Protein AF-G0PKN7-F1 (afdb_monomer)

Nearest PDB structures (foldseek):
  6gkf-assembly2_C  TM=4.733E-01  e=6.239E+00  Homo sapiens

Organism: Caenorhabditis brenneri (NCBI:txid135651)

Radius of gyration: 18.79 Å; Cα contacts (8 Å, |Δi|>4): 45; chains: 1; bounding box: 38×25×56 Å

Foldseek 3Di:
DQDPALLDDDPDPCVVVVNDPLVVSLCVQLVVQLVVLVVVVVVVVVCCVVDVDVVCVVCVVVVSVVSNVCSNVVCVVSSVVHDDNVVVVVVVVD

pLDDT: mean 84.13, std 11.02, range [44.28, 97.06]

InterPro domains:
  IPR019422 7TM GPCR, serpentine receptor class h (Srh) [PF10318] (1-93)

Secondary structure (DSSP, 8-state):
--PPP------SHHHHTT--HHHHHHHHHHHHHHHHHHHHHHHHHHHHHH---HHHHHHHHHHHHHHHHHHHHTTHHHHHTPPPHHHHHHHHH-

Sequence (94 aa):
MMLPALAGVPLGFLSKLHVPVPVQMYLAVTGPAVTGVTILAVFENRFSLLTEIVHWRKIRFVYILLNYLSGLLVFVYPLSQVPDQDVARKELIQ

Mean predicted aligned error: 6.95 Å

Solvent-accessible surface area (backbone atoms only — not comparable to full-atom values): 5731 Å² total; per-residue (Å²): 132,90,71,81,71,79,83,75,82,74,86,52,71,56,46,77,69,68,51,59,65,71,60,56,52,48,50,64,56,32,50,60,41,43,50,51,43,53,52,50,52,53,51,52,51,54,48,54,71,77,42,87,51,70,70,55,68,69,48,46,61,59,54,54,50,51,47,48,51,45,33,64,50,70,54,54,63,61,58,75,66,47,73,81,57,66,62,61,53,54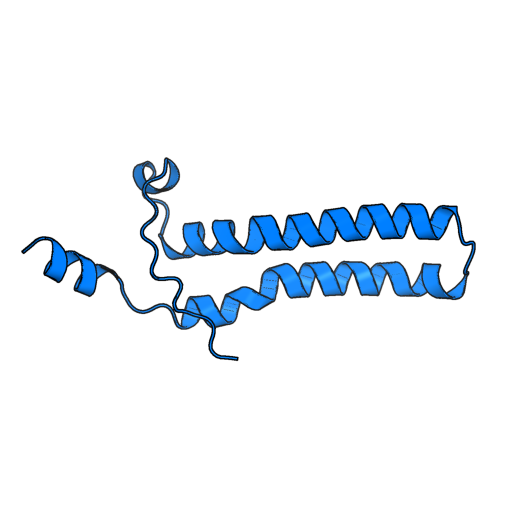,67,74,75,108

Structure (mmCIF, N/CA/C/O backbone):
data_AF-G0PKN7-F1
#
_entry.id   AF-G0PKN7-F1
#
loop_
_atom_site.group_PDB
_atom_site.id
_atom_site.type_symbol
_atom_site.label_atom_id
_atom_site.label_alt_id
_atom_site.label_comp_id
_atom_site.label_asym_id
_atom_site.label_entity_id
_atom_site.label_seq_id
_atom_site.pdbx_PDB_ins_code
_atom_site.Cartn_x
_atom_site.Cartn_y
_atom_site.Cartn_z
_atom_site.occupancy
_atom_site.B_iso_or_equiv
_atom_site.auth_seq_id
_atom_site.auth_comp_id
_atom_site.auth_asym_id
_atom_site.auth_atom_id
_atom_site.pdbx_PDB_model_num
ATOM 1 N N . MET A 1 1 ? 7.260 -12.046 12.590 1.00 47.84 1 MET A N 1
ATOM 2 C CA . MET A 1 1 ? 7.645 -10.758 13.207 1.00 47.84 1 MET A CA 1
ATOM 3 C C . MET A 1 1 ? 6.441 -10.229 13.962 1.00 47.84 1 MET A C 1
ATOM 5 O O . MET A 1 1 ? 5.367 -10.200 13.374 1.00 47.84 1 MET A O 1
ATOM 9 N N . MET A 1 2 ? 6.586 -9.870 15.238 1.00 58.22 2 MET A N 1
ATOM 10 C CA . MET A 1 2 ? 5.547 -9.116 15.944 1.00 58.22 2 MET A CA 1
ATOM 11 C C . MET A 1 2 ? 5.716 -7.647 15.561 1.00 58.22 2 MET A C 1
ATOM 13 O O . MET A 1 2 ? 6.744 -7.048 15.865 1.00 58.22 2 MET A O 1
ATOM 17 N N . LEU A 1 3 ? 4.755 -7.106 14.818 1.00 68.25 3 LEU A N 1
ATOM 18 C CA . LEU A 1 3 ? 4.679 -5.672 14.554 1.00 68.25 3 LEU A CA 1
ATOM 19 C C . LEU A 1 3 ? 3.976 -4.995 15.740 1.00 68.25 3 LEU A C 1
ATOM 21 O O . LEU A 1 3 ? 3.134 -5.636 16.376 1.00 68.25 3 LEU A O 1
ATOM 25 N N . PRO A 1 4 ? 4.318 -3.737 16.067 1.00 69.62 4 PRO A N 1
ATOM 26 C CA . PRO A 1 4 ? 3.610 -3.000 17.104 1.00 69.62 4 PRO A CA 1
ATOM 27 C C . PRO A 1 4 ? 2.115 -2.958 16.779 1.00 69.62 4 PRO A C 1
ATOM 29 O O . PRO A 1 4 ? 1.727 -2.801 15.619 1.00 69.62 4 PRO A O 1
ATOM 32 N N . ALA A 1 5 ? 1.282 -3.117 17.809 1.00 69.50 5 ALA A N 1
ATOM 33 C CA . ALA A 1 5 ? -0.159 -3.028 17.648 1.00 69.50 5 ALA A CA 1
ATOM 34 C C . ALA A 1 5 ? -0.517 -1.659 17.047 1.00 69.50 5 ALA A C 1
ATOM 36 O O . ALA A 1 5 ? -0.087 -0.619 17.552 1.00 69.50 5 ALA A O 1
ATOM 37 N N . LEU A 1 6 ? -1.302 -1.663 15.967 1.00 71.75 6 LEU A N 1
ATOM 38 C CA . LEU A 1 6 ? -1.817 -0.462 15.304 1.00 71.75 6 LEU A CA 1
ATOM 39 C C . LEU A 1 6 ? -2.937 0.159 16.156 1.00 71.75 6 LEU A C 1
ATOM 41 O O . LEU A 1 6 ? -4.097 0.194 15.764 1.00 71.75 6 LEU A O 1
ATOM 45 N N . ALA A 1 7 ? -2.574 0.625 17.347 1.00 70.31 7 ALA A N 1
ATOM 46 C CA . ALA A 1 7 ? -3.469 1.089 18.401 1.00 70.31 7 ALA A CA 1
ATOM 47 C C . ALA A 1 7 ? -3.865 2.578 18.270 1.00 70.31 7 ALA A C 1
ATOM 49 O O . ALA A 1 7 ? -4.125 3.245 19.271 1.00 70.31 7 ALA A O 1
ATOM 50 N N . GLY A 1 8 ? -3.835 3.124 17.053 1.00 73.81 8 GLY A N 1
ATOM 51 C CA . GLY A 1 8 ? -4.100 4.539 16.793 1.00 73.81 8 GLY A CA 1
ATOM 52 C C . GLY A 1 8 ? -5.585 4.837 16.593 1.00 73.81 8 GLY A C 1
ATOM 53 O O . GLY A 1 8 ? -6.259 4.151 15.829 1.00 73.81 8 GLY A O 1
ATOM 54 N N . VAL A 1 9 ? -6.070 5.922 17.207 1.00 75.62 9 VAL A N 1
ATOM 55 C CA . VAL A 1 9 ? -7.432 6.432 16.991 1.00 75.62 9 VAL A CA 1
ATOM 56 C C . VAL A 1 9 ? -7.416 7.485 15.877 1.00 75.62 9 VAL A C 1
ATOM 58 O O . VAL A 1 9 ? -6.809 8.547 16.050 1.00 75.62 9 VAL A O 1
ATOM 61 N N . PRO A 1 10 ? -8.082 7.253 14.732 1.00 79.12 10 PRO A N 1
ATOM 62 C CA . PRO A 1 10 ? -8.130 8.243 13.671 1.00 79.12 10 PRO A CA 1
ATOM 63 C C . PRO A 1 10 ? -9.075 9.395 14.049 1.00 79.12 10 PRO A C 1
ATOM 65 O O . PRO A 1 10 ? -10.272 9.206 14.268 1.00 79.12 10 PRO A O 1
ATOM 68 N N . LEU A 1 11 ? -8.541 10.618 14.082 1.00 80.44 11 LEU A N 1
ATOM 69 C CA . LEU A 1 11 ? -9.282 11.858 14.381 1.00 80.44 11 LEU A CA 1
ATOM 70 C C . LEU A 1 11 ? -9.662 12.656 13.115 1.00 80.44 11 LEU A C 1
ATOM 72 O O . LEU A 1 11 ? -10.088 13.807 13.189 1.00 80.44 11 LEU A O 1
ATOM 76 N N . GLY A 1 12 ? -9.472 12.060 11.935 1.00 82.56 12 GLY A N 1
ATOM 77 C CA . GLY A 1 12 ? -9.653 12.718 10.641 1.00 82.56 12 GLY A CA 1
ATOM 78 C C . GLY A 1 12 ? -11.102 12.782 10.144 1.00 82.56 12 GLY A C 1
ATOM 79 O O . GLY A 1 12 ? -12.055 12.394 10.817 1.00 82.56 12 GLY A O 1
ATOM 80 N N . PHE A 1 13 ? -11.268 13.234 8.898 1.00 87.12 13 PHE A N 1
ATOM 81 C CA . PHE A 1 13 ? -12.574 13.344 8.237 1.00 87.12 13 PHE A CA 1
ATOM 82 C C . PHE A 1 13 ? -13.304 11.995 8.104 1.00 87.12 13 PHE A C 1
ATOM 84 O O . PHE A 1 13 ? -14.514 11.932 8.298 1.00 87.12 13 PHE A O 1
ATOM 91 N N . LEU A 1 14 ? -12.566 10.906 7.861 1.00 83.56 14 LEU A N 1
ATOM 92 C CA . LEU A 1 14 ? -13.124 9.550 7.772 1.00 83.56 14 LEU A CA 1
ATOM 93 C C . LEU A 1 14 ? -13.774 9.088 9.088 1.00 83.56 14 LEU A C 1
ATOM 95 O O . LEU A 1 14 ? -14.766 8.366 9.063 1.00 83.56 14 LEU A O 1
ATOM 99 N N . SER A 1 15 ? -13.271 9.570 10.227 1.00 82.50 15 SER A N 1
ATOM 100 C CA . SER A 1 15 ? -13.872 9.342 11.545 1.00 82.50 15 SER A CA 1
ATOM 101 C C . SER A 1 15 ? -15.223 10.054 11.679 1.00 82.50 15 SER A C 1
ATOM 103 O O . SER A 1 15 ? -16.197 9.462 12.134 1.00 82.50 15 SER A O 1
ATOM 105 N N . LYS A 1 16 ? -15.337 11.289 11.163 1.00 85.38 16 LYS A N 1
ATOM 106 C CA . LYS A 1 16 ? -16.614 12.033 11.116 1.00 85.38 16 LYS A CA 1
ATOM 107 C C . LYS A 1 16 ? -17.649 11.376 10.196 1.00 85.38 16 LYS A C 1
ATOM 109 O O . LYS A 1 16 ? -18.846 11.468 10.447 1.00 85.38 16 LYS A O 1
ATOM 114 N N . LEU A 1 17 ? -17.185 10.695 9.149 1.00 88.94 17 LEU A N 1
ATOM 115 C CA . LEU A 1 17 ? -18.013 9.896 8.243 1.00 88.94 17 LEU A CA 1
ATOM 116 C C . LEU A 1 17 ? -18.361 8.500 8.790 1.00 88.94 17 LEU A C 1
ATOM 118 O O . LEU A 1 17 ? -18.965 7.714 8.068 1.00 88.94 17 LEU A O 1
ATOM 122 N N . HIS A 1 18 ? -18.007 8.189 10.042 1.00 84.81 18 HIS A N 1
ATOM 123 C CA . HIS A 1 18 ? -18.272 6.897 10.683 1.00 84.81 18 HIS A CA 1
ATOM 124 C C . HIS A 1 18 ? -17.674 5.693 9.927 1.00 84.81 18 HIS A C 1
ATOM 126 O O . HIS A 1 18 ? -18.201 4.583 9.985 1.00 84.81 18 HIS A O 1
ATOM 132 N N . VAL A 1 19 ? -16.551 5.886 9.222 1.00 87.19 19 VAL A N 1
ATOM 133 C CA . VAL A 1 19 ? -15.825 4.779 8.581 1.00 87.19 19 VAL A CA 1
ATOM 134 C C . VAL A 1 19 ? -15.200 3.894 9.668 1.00 87.19 19 VAL A C 1
ATOM 136 O O . VAL A 1 19 ? -14.590 4.432 10.595 1.00 87.19 19 VAL A O 1
ATOM 139 N N . PRO A 1 20 ? -15.267 2.554 9.566 1.00 85.44 20 PRO A N 1
ATOM 140 C CA . PRO A 1 20 ? -14.665 1.666 10.557 1.00 85.44 20 PRO A CA 1
ATOM 141 C C . PRO A 1 20 ? -13.166 1.932 10.754 1.00 85.44 20 PRO A C 1
ATOM 143 O O . PRO A 1 20 ? -12.410 2.029 9.784 1.00 85.44 20 PRO A O 1
ATOM 146 N N . VAL A 1 21 ? -12.722 1.997 12.013 1.00 82.69 21 VAL A N 1
ATOM 147 C CA . VAL A 1 21 ? -11.313 2.227 12.386 1.00 82.69 21 VAL A CA 1
ATOM 148 C C . VAL A 1 21 ? -10.345 1.247 11.700 1.00 82.69 21 VAL A C 1
ATOM 150 O O . VAL A 1 21 ? -9.346 1.722 11.157 1.00 82.69 21 VAL A O 1
ATOM 153 N N . PRO A 1 22 ? -10.630 -0.071 11.596 1.00 82.12 22 PRO A N 1
ATOM 154 C CA . PRO A 1 22 ? -9.720 -1.008 10.930 1.00 82.12 22 PRO A CA 1
ATOM 155 C C . PRO A 1 22 ? -9.449 -0.653 9.462 1.00 82.12 22 PRO A C 1
ATOM 157 O O . PRO A 1 22 ? -8.323 -0.782 8.987 1.00 82.12 22 PRO A O 1
ATOM 160 N N . VAL A 1 23 ? -10.464 -0.147 8.752 1.00 86.38 23 VAL A N 1
ATOM 161 C CA . VAL A 1 23 ? -10.341 0.263 7.345 1.00 86.38 23 VAL A CA 1
ATOM 162 C C . VAL A 1 23 ? -9.474 1.514 7.227 1.00 86.38 23 VAL A C 1
ATOM 164 O O . VAL A 1 23 ? -8.615 1.591 6.350 1.00 86.38 23 VAL A O 1
ATOM 167 N N . GLN A 1 24 ? -9.654 2.480 8.130 1.00 88.88 24 GLN A N 1
ATOM 168 C CA . GLN A 1 24 ? -8.832 3.691 8.157 1.00 88.88 24 GLN A CA 1
ATOM 169 C C . GLN A 1 24 ? -7.359 3.363 8.436 1.00 88.88 24 GLN A C 1
ATOM 171 O O . GLN A 1 24 ? -6.476 3.892 7.762 1.00 88.88 24 GLN A O 1
ATOM 176 N N . MET A 1 25 ? -7.097 2.453 9.379 1.00 85.75 25 MET A N 1
ATOM 177 C CA . MET A 1 25 ? -5.740 2.017 9.713 1.00 85.75 25 MET A CA 1
ATOM 178 C C . MET A 1 25 ? -5.094 1.240 8.568 1.00 85.75 25 MET A C 1
ATOM 180 O O . MET A 1 25 ? -3.936 1.503 8.254 1.00 85.75 25 MET A O 1
ATOM 184 N N . TYR A 1 26 ? -5.840 0.357 7.893 1.00 87.94 26 TYR A N 1
ATOM 185 C CA . TYR A 1 26 ? -5.359 -0.330 6.692 1.00 87.94 26 TYR A CA 1
ATOM 186 C C . TYR A 1 26 ? -4.930 0.668 5.618 1.00 87.94 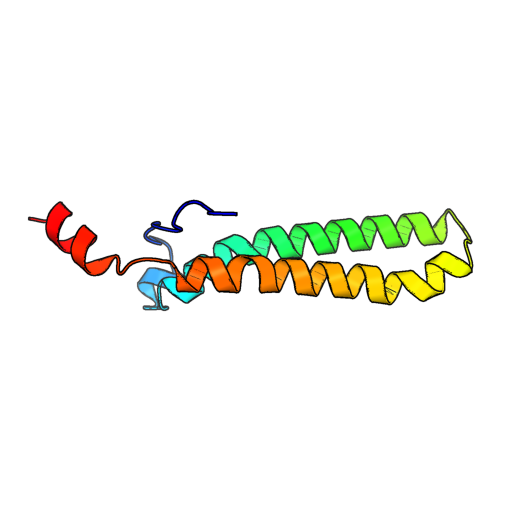26 TYR A C 1
ATOM 188 O O . TYR A 1 26 ? -3.786 0.630 5.179 1.00 87.94 26 TYR A O 1
ATOM 196 N N . LEU A 1 27 ? -5.798 1.621 5.264 1.00 89.75 27 LEU A N 1
ATOM 197 C CA . LEU A 1 27 ? -5.487 2.641 4.259 1.00 89.75 27 LEU A CA 1
ATOM 198 C C . LEU A 1 27 ? -4.260 3.481 4.636 1.00 89.75 27 LEU A C 1
ATOM 200 O O . LEU A 1 27 ? -3.434 3.777 3.769 1.00 89.75 27 LEU A O 1
ATOM 204 N N . ALA A 1 28 ? -4.121 3.836 5.916 1.00 88.25 28 ALA A N 1
ATOM 205 C CA . ALA A 1 28 ? -3.000 4.625 6.412 1.00 88.25 28 ALA A CA 1
ATOM 206 C C . ALA A 1 28 ? -1.650 3.907 6.254 1.00 88.25 28 ALA A C 1
ATOM 208 O O . ALA A 1 28 ? -0.654 4.562 5.953 1.00 88.25 28 ALA A O 1
ATOM 209 N N . VAL A 1 29 ? -1.605 2.580 6.420 1.00 88.00 29 VAL A N 1
ATOM 210 C CA . VAL A 1 29 ? -0.359 1.802 6.294 1.00 88.00 29 VAL A CA 1
ATOM 211 C C . VAL A 1 29 ? -0.106 1.311 4.869 1.00 88.00 29 VAL A C 1
ATOM 213 O O . VAL A 1 29 ? 1.026 1.386 4.386 1.00 88.00 29 VAL A O 1
ATOM 216 N N . THR A 1 30 ? -1.136 0.860 4.147 1.00 91.25 30 THR A N 1
ATOM 217 C CA . THR A 1 30 ? -0.964 0.341 2.783 1.00 91.25 30 THR A CA 1
ATOM 218 C C . THR A 1 30 ? -0.772 1.445 1.758 1.00 91.25 30 THR A C 1
ATOM 220 O O . THR A 1 30 ? -0.074 1.227 0.773 1.00 91.25 30 THR A O 1
ATOM 223 N N . GLY A 1 31 ? -1.340 2.637 1.966 1.00 92.00 31 GLY A N 1
ATOM 224 C CA . GLY A 1 31 ? -1.188 3.767 1.044 1.00 92.00 31 GLY A CA 1
ATOM 225 C C . GLY A 1 31 ? 0.283 4.125 0.780 1.00 92.00 31 GLY A C 1
ATOM 226 O O . GLY A 1 31 ? 0.724 4.066 -0.374 1.00 92.00 31 GLY A O 1
ATOM 227 N N . PRO A 1 32 ? 1.080 4.432 1.820 1.00 92.75 32 PRO A N 1
ATOM 228 C CA . PRO A 1 32 ? 2.512 4.682 1.675 1.00 92.75 32 PRO A CA 1
ATOM 229 C C . PRO A 1 32 ? 3.286 3.478 1.121 1.00 92.75 32 PRO A C 1
ATOM 231 O O . PRO A 1 32 ? 4.156 3.660 0.271 1.00 92.75 32 PRO A O 1
ATOM 234 N N . ALA A 1 33 ? 2.948 2.252 1.539 1.00 92.06 33 ALA A N 1
ATOM 235 C CA . ALA A 1 33 ? 3.605 1.038 1.052 1.00 92.06 33 ALA A CA 1
ATOM 236 C C . ALA A 1 33 ? 3.431 0.864 -0.467 1.00 92.06 33 ALA A C 1
ATOM 238 O O . ALA A 1 33 ? 4.409 0.703 -1.196 1.00 92.06 33 ALA A O 1
ATOM 239 N N . VAL A 1 34 ? 2.195 0.982 -0.960 1.00 94.88 34 VAL A N 1
ATOM 240 C CA . VAL A 1 34 ? 1.867 0.913 -2.391 1.00 94.88 34 VAL A CA 1
ATOM 241 C C . VAL A 1 34 ? 2.498 2.080 -3.152 1.00 94.88 34 VAL A C 1
ATOM 243 O O . VAL A 1 34 ? 3.017 1.885 -4.246 1.00 94.88 34 VAL A O 1
ATOM 246 N N . THR A 1 35 ? 2.544 3.276 -2.558 1.00 95.94 35 THR A N 1
ATOM 247 C CA . THR A 1 35 ? 3.242 4.434 -3.144 1.00 95.94 35 THR A CA 1
ATOM 248 C C . THR A 1 35 ? 4.735 4.151 -3.339 1.00 95.94 35 THR A C 1
ATOM 250 O O . THR A 1 35 ? 5.289 4.471 -4.392 1.00 95.94 35 THR A O 1
ATOM 253 N N . GLY A 1 36 ? 5.383 3.485 -2.378 1.00 95.62 36 GLY A N 1
ATOM 254 C CA . GLY A 1 36 ? 6.761 3.009 -2.512 1.00 95.62 36 GLY A CA 1
ATOM 255 C C . GLY A 1 36 ? 6.943 2.038 -3.682 1.00 95.62 36 GLY A C 1
ATOM 256 O O . GLY A 1 36 ? 7.884 2.184 -4.464 1.00 95.62 36 GLY A O 1
ATOM 257 N N . VAL A 1 37 ? 6.008 1.101 -3.868 1.00 96.00 37 VAL A N 1
ATOM 258 C CA . VAL A 1 37 ? 6.019 0.176 -5.016 1.00 96.00 37 VAL A CA 1
ATOM 259 C C . VAL A 1 37 ? 5.836 0.923 -6.344 1.00 96.00 37 VAL A C 1
ATOM 261 O O . VAL A 1 37 ? 6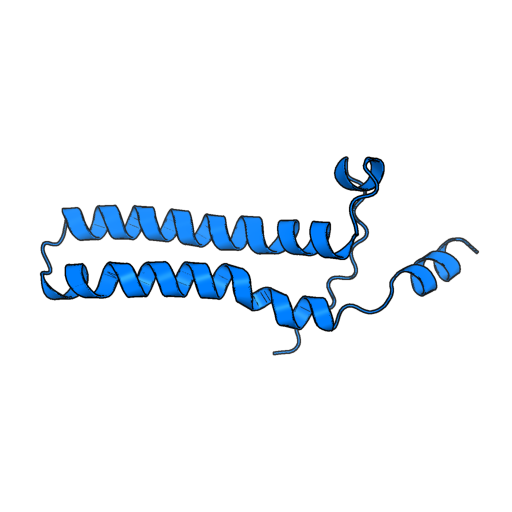.508 0.602 -7.324 1.00 96.00 37 VAL A O 1
ATOM 264 N N . THR A 1 38 ? 4.998 1.961 -6.389 1.00 96.06 38 THR A N 1
ATOM 265 C CA . THR A 1 38 ? 4.850 2.820 -7.575 1.00 96.06 38 THR A CA 1
ATOM 266 C C . THR A 1 38 ? 6.164 3.513 -7.932 1.00 96.06 38 THR A C 1
ATOM 268 O O . THR A 1 38 ? 6.561 3.518 -9.098 1.00 96.06 38 THR A O 1
ATOM 271 N N . ILE A 1 39 ? 6.876 4.058 -6.941 1.00 97.06 39 ILE A N 1
ATOM 272 C CA . ILE A 1 39 ? 8.194 4.677 -7.146 1.00 97.06 39 ILE A CA 1
ATOM 273 C C . ILE A 1 39 ? 9.184 3.645 -7.699 1.00 97.06 39 ILE A C 1
ATOM 275 O O . ILE A 1 39 ? 9.864 3.912 -8.692 1.00 97.06 39 ILE A O 1
ATOM 279 N N . LEU A 1 40 ? 9.219 2.443 -7.120 1.00 95.94 40 LEU A N 1
ATOM 280 C CA . LEU A 1 40 ? 10.034 1.331 -7.612 1.00 95.94 40 LEU A CA 1
ATOM 281 C C . LEU A 1 40 ? 9.704 0.998 -9.074 1.00 95.94 40 LEU A C 1
ATOM 283 O O . LEU A 1 40 ? 10.615 0.868 -9.889 1.00 95.94 40 LEU A O 1
ATOM 287 N N . ALA A 1 41 ? 8.424 0.941 -9.446 1.00 95.25 41 ALA A N 1
ATOM 288 C CA . ALA A 1 41 ? 8.005 0.682 -10.823 1.00 95.25 41 ALA A CA 1
ATOM 289 C C . ALA A 1 41 ? 8.482 1.769 -11.810 1.00 95.25 41 ALA A C 1
ATOM 291 O O . ALA A 1 41 ? 8.826 1.450 -12.953 1.00 95.25 41 ALA A O 1
ATOM 292 N N . VAL A 1 42 ? 8.551 3.037 -11.382 1.00 96.31 42 VAL A N 1
ATOM 293 C CA . VAL A 1 42 ? 9.126 4.139 -12.178 1.00 96.31 42 VAL A CA 1
ATOM 294 C C . VAL A 1 42 ? 10.628 3.937 -12.385 1.00 96.31 42 VAL A C 1
ATOM 296 O O . VAL A 1 42 ? 11.113 4.089 -13.510 1.00 96.31 42 VAL A O 1
ATOM 299 N N . PHE A 1 43 ? 11.366 3.569 -11.335 1.00 95.38 43 PHE A N 1
ATOM 300 C CA . PHE A 1 43 ? 12.797 3.271 -11.444 1.00 95.38 43 PHE A CA 1
ATOM 301 C C . PHE A 1 43 ? 13.063 2.057 -12.335 1.00 95.38 43 PHE A C 1
ATOM 303 O O . PHE A 1 43 ? 13.916 2.137 -13.215 1.00 95.38 43 PHE A O 1
ATOM 310 N N . GLU A 1 44 ? 12.277 0.991 -12.199 1.00 94.12 44 GLU A N 1
ATOM 311 C CA . GLU A 1 44 ? 12.329 -0.179 -13.083 1.00 94.12 44 GLU A CA 1
ATOM 312 C C . GLU A 1 44 ? 12.069 0.184 -14.546 1.00 94.12 44 GLU A C 1
ATOM 314 O O . GLU A 1 44 ? 12.703 -0.343 -15.462 1.00 94.12 44 GLU A O 1
ATOM 319 N N . ASN A 1 45 ? 11.158 1.129 -14.791 1.00 92.25 45 ASN A N 1
ATOM 320 C CA . ASN A 1 45 ? 10.909 1.609 -16.141 1.00 92.25 45 ASN A CA 1
ATOM 321 C C . ASN A 1 45 ? 12.125 2.321 -16.734 1.00 92.25 45 ASN A C 1
ATOM 323 O O . ASN A 1 45 ? 12.498 2.049 -17.872 1.00 92.25 45 ASN A O 1
ATOM 327 N N . ARG A 1 46 ? 12.763 3.201 -15.956 1.00 92.94 46 ARG A N 1
ATOM 328 C CA . ARG A 1 46 ? 13.986 3.899 -16.376 1.00 92.94 46 ARG A CA 1
ATOM 329 C C . ARG A 1 46 ? 15.138 2.924 -16.588 1.00 92.94 46 ARG A C 1
ATOM 331 O O . ARG A 1 46 ? 15.823 3.014 -17.601 1.00 92.94 46 ARG A O 1
ATOM 338 N N . PHE A 1 47 ? 15.310 1.969 -15.679 1.00 91.06 47 PHE A N 1
ATOM 339 C CA . PHE A 1 47 ? 16.328 0.932 -15.792 1.00 91.06 47 PHE A CA 1
ATOM 340 C C . PHE A 1 47 ? 16.159 0.128 -17.083 1.00 91.06 47 PHE A C 1
ATOM 342 O O . PHE A 1 47 ? 17.113 -0.010 -17.839 1.00 91.06 47 PHE A O 1
ATOM 349 N N . SER A 1 48 ? 14.938 -0.308 -17.401 1.00 89.19 48 SER A N 1
ATOM 350 C CA . SER A 1 48 ? 14.650 -1.072 -18.621 1.00 89.19 48 SER A CA 1
ATOM 351 C C . SER A 1 48 ? 14.833 -0.285 -19.925 1.00 89.19 48 SER A C 1
ATOM 353 O O . SER A 1 48 ? 14.959 -0.913 -20.975 1.00 89.19 48 SER A O 1
ATOM 355 N N . LEU A 1 49 ? 14.774 1.049 -19.885 1.00 89.12 49 LEU A N 1
ATOM 356 C CA . LEU A 1 49 ? 15.070 1.901 -21.042 1.00 89.12 49 LEU A CA 1
ATOM 357 C C . LEU A 1 49 ? 16.578 2.075 -21.236 1.00 89.12 49 LEU A C 1
ATOM 359 O O . LEU A 1 49 ? 17.046 2.126 -22.365 1.00 89.12 49 LEU A O 1
ATOM 363 N N . LEU A 1 50 ? 17.329 2.166 -20.137 1.00 91.19 50 LEU A N 1
ATOM 364 C CA . LEU A 1 50 ? 18.784 2.337 -20.158 1.00 91.19 50 LEU A CA 1
ATOM 365 C C . LEU A 1 50 ? 19.531 1.019 -20.387 1.00 91.19 50 LEU A C 1
ATOM 367 O O . LEU A 1 50 ? 20.633 1.016 -20.926 1.00 91.19 50 LEU A O 1
ATOM 371 N N . THR A 1 51 ? 18.946 -0.097 -19.956 1.00 81.50 51 THR A N 1
ATOM 372 C CA . THR A 1 51 ? 19.540 -1.430 -20.045 1.00 81.50 51 THR A CA 1
ATOM 373 C C . THR A 1 51 ? 18.607 -2.361 -20.816 1.00 81.50 51 THR A C 1
ATOM 375 O O . THR A 1 51 ? 17.521 -2.725 -20.365 1.00 81.50 51 THR A O 1
ATOM 378 N N . GLU A 1 52 ? 19.022 -2.774 -22.013 1.00 79.38 52 GLU A N 1
ATOM 379 C CA . GLU A 1 52 ? 18.241 -3.667 -22.879 1.00 79.38 52 GLU A CA 1
ATOM 380 C C . GLU A 1 52 ? 18.405 -5.151 -22.501 1.00 79.38 52 GLU A C 1
ATOM 382 O O . GLU A 1 52 ? 18.660 -6.022 -23.332 1.00 79.38 52 GLU A O 1
ATOM 387 N N . ILE A 1 53 ? 18.252 -5.479 -21.215 1.00 88.19 53 ILE A N 1
ATOM 388 C CA . ILE A 1 53 ? 18.404 -6.856 -20.729 1.00 88.19 53 ILE A CA 1
ATOM 389 C C . ILE A 1 53 ? 17.120 -7.650 -21.022 1.00 88.19 53 ILE A C 1
ATOM 391 O O . ILE A 1 53 ? 16.124 -7.567 -20.298 1.00 88.19 53 ILE A O 1
ATOM 395 N N . VAL A 1 54 ? 17.153 -8.469 -22.078 1.00 81.94 54 VAL A N 1
ATOM 396 C CA . VAL A 1 54 ? 16.002 -9.259 -22.571 1.00 81.94 54 VAL A CA 1
ATOM 397 C C . VAL A 1 54 ? 15.402 -10.176 -21.495 1.00 81.94 54 VAL A C 1
ATOM 399 O O . VAL A 1 54 ? 14.182 -10.313 -21.405 1.00 81.94 54 VAL A O 1
ATOM 402 N N . HIS A 1 55 ? 16.242 -10.781 -20.649 1.00 86.94 55 HIS A N 1
ATOM 403 C CA . HIS A 1 55 ? 15.793 -11.658 -19.560 1.00 86.94 55 HIS A CA 1
ATOM 404 C C . HIS A 1 55 ? 14.997 -10.894 -18.494 1.00 86.94 55 HIS A C 1
ATOM 406 O O . HIS A 1 55 ? 13.926 -11.343 -18.082 1.00 86.94 55 HIS A O 1
ATOM 412 N N . TRP A 1 56 ? 15.474 -9.709 -18.099 1.00 89.56 56 TRP A N 1
ATOM 413 C CA . TRP A 1 56 ? 14.813 -8.885 -17.087 1.00 89.56 56 TRP A CA 1
ATOM 414 C C . TRP A 1 56 ? 13.447 -8.393 -17.564 1.00 89.56 56 TRP A C 1
ATOM 416 O O . TRP A 1 56 ? 12.480 -8.411 -16.807 1.00 89.56 56 TRP A O 1
ATOM 426 N N . ARG A 1 57 ? 13.316 -8.075 -18.859 1.00 84.25 57 ARG A N 1
ATOM 427 C CA . ARG A 1 57 ? 12.045 -7.651 -19.466 1.00 84.25 57 ARG A CA 1
ATOM 428 C C . ARG A 1 57 ? 10.918 -8.678 -19.287 1.00 84.25 57 ARG A C 1
ATOM 430 O O . ARG A 1 57 ? 9.769 -8.278 -19.124 1.00 84.25 57 ARG A O 1
ATOM 437 N N . LYS A 1 58 ? 11.235 -9.980 -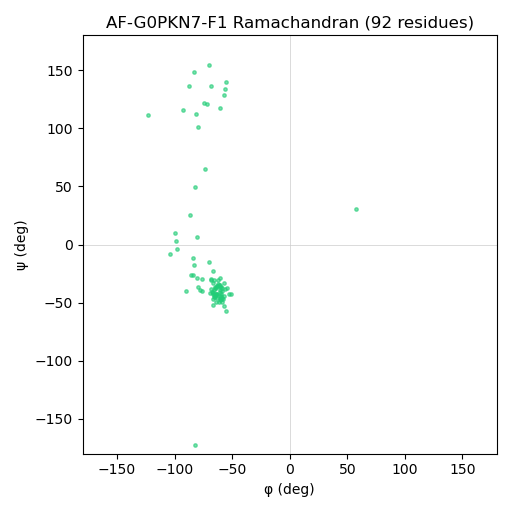19.279 1.00 87.19 58 LYS A N 1
ATOM 438 C CA . LYS A 1 58 ? 10.250 -11.060 -19.071 1.00 87.19 58 LYS A CA 1
ATOM 439 C C . LYS A 1 58 ? 9.836 -11.205 -17.602 1.00 87.19 58 LYS A C 1
ATOM 441 O O . LYS A 1 58 ? 8.665 -11.423 -17.317 1.00 87.19 58 LYS A O 1
ATOM 446 N N . ILE A 1 59 ? 10.78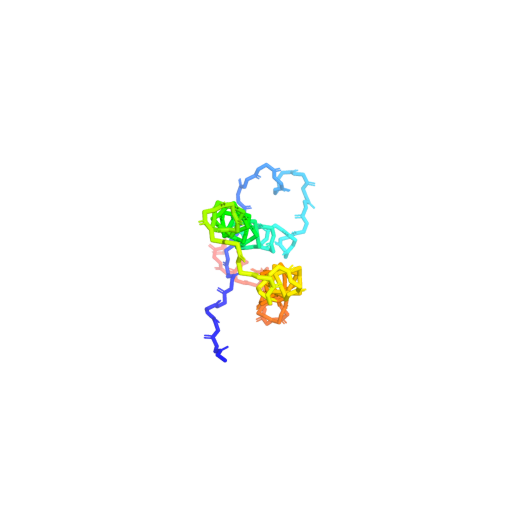6 -11.071 -16.675 1.00 92.69 59 ILE A N 1
ATOM 447 C CA . ILE A 1 59 ? 10.566 -11.299 -15.234 1.00 92.69 59 ILE A CA 1
ATOM 448 C C . ILE A 1 59 ? 9.987 -10.053 -14.545 1.00 92.69 59 ILE A C 1
ATOM 450 O O . ILE A 1 59 ? 9.255 -10.169 -13.562 1.00 92.69 59 ILE A O 1
ATOM 454 N N . ARG A 1 60 ? 10.244 -8.859 -15.092 1.00 92.00 60 ARG A N 1
ATOM 455 C CA . ARG A 1 60 ? 9.848 -7.561 -14.526 1.00 92.00 60 ARG A CA 1
ATOM 456 C C . ARG A 1 60 ? 8.372 -7.481 -14.148 1.00 92.00 60 ARG A C 1
ATOM 458 O O . ARG A 1 60 ? 8.054 -6.953 -13.087 1.00 92.00 60 ARG A O 1
ATOM 465 N N . PHE A 1 61 ? 7.474 -7.989 -14.993 1.00 90.75 61 PHE A N 1
ATOM 466 C CA . PHE A 1 61 ? 6.040 -7.964 -14.692 1.00 90.75 61 PHE A CA 1
ATOM 467 C C . PHE A 1 61 ? 5.727 -8.721 -13.396 1.00 90.75 61 PHE A C 1
ATOM 469 O O . PHE A 1 61 ? 5.056 -8.187 -12.517 1.00 90.75 61 PHE A O 1
ATOM 476 N N . VAL A 1 62 ? 6.281 -9.928 -13.248 1.00 95.25 62 VAL A N 1
ATOM 477 C CA . VAL A 1 62 ?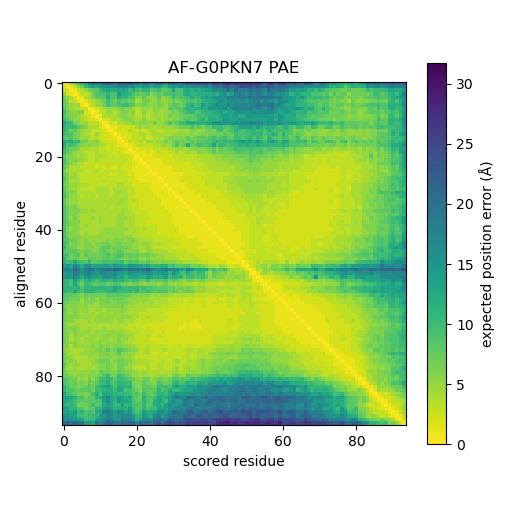 6.109 -10.754 -12.047 1.00 95.25 62 VAL A CA 1
ATOM 478 C C . VAL A 1 62 ? 6.738 -10.073 -10.834 1.00 95.25 62 VAL A C 1
ATOM 480 O O . VAL A 1 62 ? 6.114 -10.014 -9.781 1.00 95.25 62 VAL A O 1
ATOM 483 N N . TYR A 1 63 ? 7.931 -9.494 -10.981 1.00 94.44 63 TYR A N 1
ATOM 484 C CA . TYR A 1 63 ? 8.602 -8.761 -9.905 1.00 94.44 63 TYR A CA 1
ATOM 485 C C . TYR A 1 63 ? 7.767 -7.581 -9.385 1.00 94.44 63 TYR A C 1
ATOM 487 O O . TYR A 1 63 ? 7.545 -7.463 -8.179 1.00 94.44 63 TYR A O 1
ATOM 495 N N . ILE A 1 64 ? 7.248 -6.732 -10.277 1.00 95.12 64 ILE A N 1
ATOM 496 C CA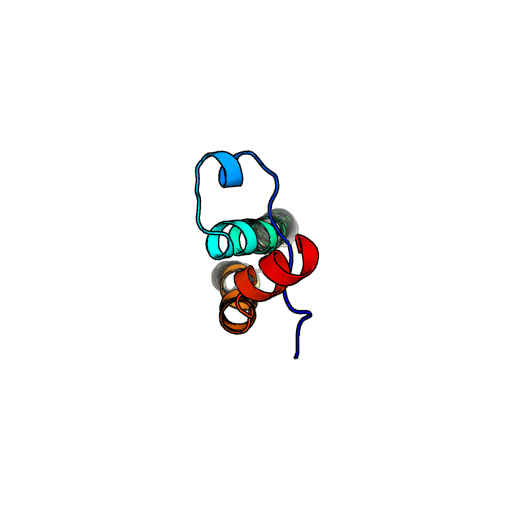 . ILE A 1 64 ? 6.408 -5.589 -9.893 1.00 95.12 64 ILE A CA 1
ATOM 497 C C . ILE A 1 64 ? 5.094 -6.075 -9.265 1.00 95.12 64 ILE A C 1
ATOM 499 O O . ILE A 1 64 ? 4.691 -5.563 -8.221 1.00 95.12 64 ILE A O 1
ATOM 503 N N . LEU A 1 65 ? 4.455 -7.095 -9.849 1.00 95.56 65 LEU A N 1
ATOM 504 C CA . LEU A 1 65 ? 3.219 -7.677 -9.323 1.00 95.56 65 LEU A CA 1
ATOM 505 C C . LEU A 1 65 ? 3.405 -8.219 -7.900 1.00 95.56 65 LEU A C 1
ATOM 507 O O . LEU A 1 65 ? 2.598 -7.923 -7.023 1.00 95.56 65 LEU A O 1
ATOM 511 N N . LEU A 1 66 ? 4.484 -8.965 -7.650 1.00 96.62 66 LEU A N 1
ATOM 512 C CA . LEU A 1 66 ? 4.789 -9.502 -6.325 1.00 96.62 66 LEU A CA 1
ATOM 513 C C . LEU A 1 66 ? 5.042 -8.395 -5.298 1.00 96.62 66 LEU A C 1
ATOM 515 O O . LEU A 1 66 ? 4.626 -8.543 -4.151 1.00 96.62 66 LEU A O 1
ATOM 519 N N . ASN A 1 67 ? 5.655 -7.275 -5.691 1.00 95.75 67 ASN A N 1
ATOM 520 C CA . ASN A 1 67 ? 5.829 -6.125 -4.800 1.00 95.75 67 ASN A CA 1
ATOM 521 C C . ASN A 1 67 ? 4.487 -5.477 -4.435 1.00 95.75 67 ASN A C 1
ATOM 523 O O . ASN A 1 67 ? 4.256 -5.188 -3.263 1.00 95.75 67 ASN A O 1
ATOM 527 N N . TYR A 1 68 ? 3.575 -5.304 -5.398 1.00 95.19 68 TYR A N 1
ATOM 528 C CA . TYR A 1 68 ? 2.228 -4.795 -5.112 1.00 95.19 68 TYR A CA 1
ATOM 529 C C . TYR A 1 68 ? 1.443 -5.740 -4.201 1.00 95.19 68 TYR A C 1
ATOM 531 O O . TYR A 1 68 ? 0.855 -5.292 -3.218 1.00 95.19 68 TYR A O 1
ATOM 539 N N . LEU A 1 69 ? 1.470 -7.046 -4.486 1.00 95.94 69 LEU A N 1
ATOM 540 C CA . LEU A 1 69 ? 0.828 -8.052 -3.640 1.00 95.94 69 LEU A CA 1
ATOM 541 C C . LEU A 1 69 ? 1.411 -8.033 -2.227 1.00 95.94 69 LEU A C 1
ATOM 543 O O . LEU A 1 69 ? 0.661 -8.016 -1.258 1.00 95.94 69 LEU A O 1
ATOM 547 N N . SER A 1 70 ? 2.735 -7.958 -2.104 1.00 92.94 70 SER A N 1
ATOM 548 C CA . SER A 1 70 ? 3.408 -7.866 -0.808 1.00 92.94 70 SER A CA 1
ATOM 549 C C . SER A 1 70 ? 2.984 -6.607 -0.052 1.00 92.94 70 SER A C 1
ATOM 551 O O . SER A 1 70 ? 2.584 -6.706 1.103 1.00 92.94 70 SER A O 1
ATOM 553 N N . GLY A 1 71 ? 2.984 -5.440 -0.702 1.00 91.75 71 GLY A N 1
ATOM 554 C CA . GLY A 1 71 ? 2.581 -4.172 -0.086 1.00 91.75 71 GLY A CA 1
ATOM 555 C C . GLY A 1 71 ? 1.134 -4.161 0.420 1.00 91.75 71 GLY A C 1
ATOM 556 O O . GLY A 1 71 ? 0.860 -3.570 1.463 1.00 91.75 71 GLY A O 1
ATOM 557 N N . LEU A 1 72 ? 0.223 -4.846 -0.276 1.00 92.12 72 LEU A N 1
ATOM 558 C CA . LEU A 1 72 ? -1.175 -4.985 0.143 1.00 92.12 72 LEU A CA 1
ATOM 559 C C . LEU A 1 72 ? -1.353 -6.033 1.251 1.00 92.12 72 LEU A C 1
ATOM 561 O O . LEU A 1 72 ? -2.126 -5.826 2.182 1.00 92.12 72 LEU A O 1
ATOM 565 N N . LEU A 1 73 ? -0.635 -7.155 1.175 1.00 91.62 73 LEU A N 1
ATOM 566 C CA . LEU A 1 73 ? -0.849 -8.296 2.065 1.00 91.62 73 LEU A CA 1
ATOM 567 C C . LEU A 1 73 ? -0.090 -8.196 3.394 1.00 91.62 73 LEU A C 1
ATOM 569 O O . LEU A 1 73 ? -0.547 -8.769 4.384 1.00 91.62 73 LEU A O 1
ATOM 573 N N . VAL A 1 74 ? 1.033 -7.470 3.460 1.00 87.19 74 VAL A N 1
ATOM 574 C CA . VAL A 1 74 ? 1.920 -7.489 4.642 1.00 87.19 74 VAL A CA 1
ATOM 575 C C . VAL A 1 74 ? 1.224 -7.022 5.927 1.00 87.19 74 VAL A C 1
ATOM 577 O O . VAL A 1 74 ? 1.565 -7.486 7.013 1.00 87.19 74 VAL A O 1
ATOM 580 N N . PHE A 1 75 ? 0.220 -6.146 5.810 1.00 83.56 75 PHE A N 1
ATOM 581 C CA . PHE A 1 75 ? -0.523 -5.592 6.946 1.00 83.56 75 PHE A CA 1
ATOM 582 C C . PHE A 1 75 ? -1.857 -6.290 7.233 1.00 83.56 75 PHE A C 1
ATOM 584 O O . PHE A 1 75 ? -2.478 -5.990 8.250 1.00 83.56 75 PHE A O 1
ATOM 591 N N . VAL A 1 76 ? -2.270 -7.267 6.419 1.00 87.31 76 VAL A N 1
ATOM 592 C CA . VAL A 1 76 ? -3.530 -8.002 6.630 1.00 87.31 76 VAL A CA 1
ATOM 593 C C . VAL A 1 76 ? -3.493 -8.793 7.938 1.00 87.31 76 VAL A C 1
ATOM 595 O O . VAL A 1 76 ? -4.397 -8.673 8.759 1.00 87.31 76 VAL A O 1
ATOM 598 N N . TYR A 1 77 ? -2.427 -9.565 8.164 1.00 85.06 77 TYR A N 1
ATOM 599 C CA . TYR A 1 77 ? -2.279 -10.334 9.402 1.00 85.06 77 TYR A CA 1
ATOM 600 C C . TYR A 1 77 ? -2.101 -9.437 10.643 1.00 85.06 77 TYR A C 1
ATOM 602 O O . TYR A 1 77 ? -2.818 -9.638 11.618 1.00 85.06 77 TYR A O 1
ATO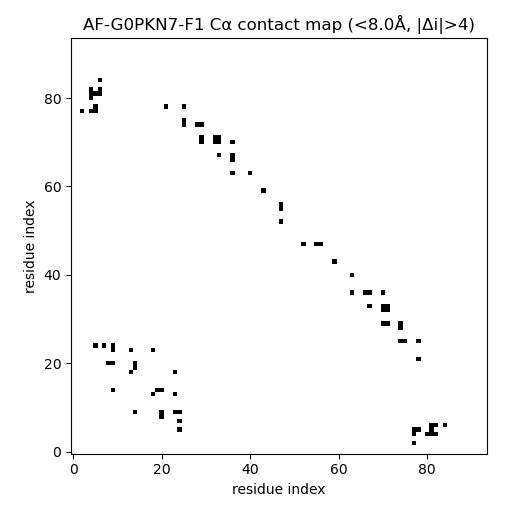M 610 N N . PRO A 1 78 ? -1.230 -8.408 10.640 1.00 82.88 78 PRO A N 1
ATOM 611 C CA . PRO A 1 78 ? -1.140 -7.459 11.753 1.00 82.88 78 PRO A CA 1
ATOM 612 C C . PRO A 1 78 ? -2.470 -6.801 12.127 1.00 82.88 78 PRO A C 1
ATOM 614 O O . PRO A 1 78 ? -2.738 -6.616 13.311 1.00 82.88 78 PRO A O 1
ATOM 617 N N . LEU A 1 79 ? -3.322 -6.489 11.146 1.00 81.62 79 LEU A N 1
ATOM 618 C CA . LEU A 1 79 ? -4.649 -5.930 11.407 1.00 81.62 79 LEU A CA 1
ATOM 619 C C . LEU A 1 79 ? -5.585 -6.907 12.114 1.00 81.62 79 LEU A C 1
ATOM 621 O O . LEU A 1 79 ? -6.387 -6.474 12.935 1.00 81.62 79 LEU A O 1
ATOM 625 N N . SER A 1 80 ? -5.467 -8.212 11.856 1.00 81.00 80 SER A N 1
ATOM 626 C CA . SER A 1 80 ? -6.269 -9.218 12.563 1.00 81.00 80 SER A CA 1
ATOM 627 C C . SER A 1 80 ? -5.862 -9.380 14.031 1.00 81.00 80 SER A C 1
ATOM 629 O O . SER A 1 80 ? -6.577 -10.023 14.790 1.00 81.00 80 SER A O 1
ATOM 631 N N . GLN A 1 81 ? -4.696 -8.859 14.415 1.00 80.62 81 GLN A N 1
ATOM 632 C CA . GLN A 1 81 ? -4.161 -8.918 15.776 1.00 80.62 81 GLN A CA 1
ATOM 633 C C . GLN A 1 81 ? -4.410 -7.618 16.557 1.00 80.62 81 GLN A C 1
ATOM 635 O O . GLN A 1 81 ? -3.937 -7.487 17.684 1.00 80.62 81 GLN A O 1
ATOM 640 N N . VAL A 1 82 ? -5.104 -6.634 15.969 1.00 74.94 82 VAL A N 1
ATOM 641 C CA . VAL A 1 82 ? -5.398 -5.368 16.648 1.00 74.94 82 VAL A CA 1
ATOM 642 C C . VAL A 1 82 ? -6.447 -5.620 17.738 1.00 74.94 82 VAL A C 1
ATOM 644 O O . VAL A 1 82 ? -7.542 -6.087 17.419 1.00 74.94 82 VAL A O 1
ATOM 647 N N . PRO A 1 83 ? -6.135 -5.333 19.014 1.00 71.94 83 PRO A N 1
ATOM 648 C CA . PRO A 1 83 ? -7.085 -5.504 20.106 1.00 71.94 83 PRO A CA 1
ATOM 649 C C . PRO A 1 83 ? -8.211 -4.469 20.022 1.00 71.94 83 PRO A C 1
ATOM 651 O O . PRO A 1 83 ? -8.023 -3.373 19.489 1.00 71.94 83 PRO A O 1
ATOM 654 N N . ASP A 1 84 ? -9.372 -4.811 20.584 1.00 73.19 84 ASP A N 1
ATOM 655 C CA . ASP A 1 84 ? -10.514 -3.902 20.660 1.00 73.19 84 ASP A CA 1
ATOM 656 C C . ASP A 1 84 ? -10.151 -2.643 21.469 1.00 73.19 84 ASP A C 1
ATOM 658 O O . ASP A 1 84 ? -9.801 -2.704 22.651 1.00 73.19 84 ASP A O 1
ATOM 662 N N . GLN A 1 85 ? -10.200 -1.489 20.803 1.00 70.69 85 GLN A N 1
ATOM 663 C CA . GLN A 1 85 ? -9.805 -0.201 21.368 1.00 70.69 85 GLN A CA 1
ATOM 664 C C . GLN A 1 85 ? -10.925 0.459 22.181 1.00 70.69 85 GLN A C 1
ATOM 666 O O . GLN A 1 85 ? -10.655 1.418 22.907 1.00 70.69 85 GLN A O 1
ATOM 671 N N . ASP A 1 86 ? -12.162 -0.042 22.106 1.00 71.75 86 ASP A N 1
ATOM 672 C CA . ASP A 1 86 ? -13.298 0.545 22.821 1.00 71.75 86 ASP A CA 1
ATOM 673 C C . ASP A 1 86 ? -13.181 0.377 24.340 1.00 71.75 86 ASP A C 1
ATOM 675 O O . ASP A 1 86 ? -13.625 1.245 25.094 1.00 71.75 86 ASP A O 1
ATOM 679 N N . VAL A 1 87 ? -12.537 -0.699 24.803 1.00 67.44 87 VAL A N 1
ATOM 680 C CA . VAL A 1 87 ? -12.254 -0.925 26.230 1.00 67.44 87 VAL A CA 1
ATOM 681 C C . VAL A 1 87 ? -11.261 0.117 26.744 1.00 67.44 87 VAL A C 1
ATOM 683 O O . VAL A 1 87 ? -11.564 0.842 27.688 1.00 67.44 87 VAL A O 1
ATOM 686 N N . ALA A 1 88 ? -10.126 0.275 26.056 1.00 65.94 88 ALA A N 1
ATOM 687 C CA . ALA A 1 88 ? -9.106 1.264 26.410 1.00 65.94 88 ALA A CA 1
ATOM 688 C C . ALA A 1 88 ? -9.641 2.705 26.347 1.00 65.94 88 ALA A C 1
ATOM 690 O O . ALA A 1 88 ? -9.278 3.554 27.159 1.00 65.94 88 ALA A O 1
ATOM 691 N N . ARG A 1 89 ? -10.547 2.992 25.404 1.00 68.19 89 ARG A N 1
ATOM 692 C CA . ARG A 1 89 ? -11.183 4.307 25.291 1.00 68.19 89 ARG A CA 1
ATOM 693 C C . ARG A 1 89 ? -12.081 4.627 26.485 1.00 68.19 89 ARG A C 1
ATOM 695 O O . ARG A 1 89 ? -12.112 5.777 26.913 1.00 68.19 89 ARG A O 1
ATOM 702 N N . LYS A 1 90 ? -12.819 3.640 27.002 1.00 69.69 90 LYS A N 1
ATOM 703 C CA . LYS A 1 90 ? -13.684 3.817 28.178 1.00 69.69 90 LYS A CA 1
ATOM 704 C C . LYS A 1 90 ? -12.870 4.055 29.447 1.00 69.69 90 LYS A C 1
ATOM 706 O O . LYS A 1 90 ? -13.264 4.907 30.231 1.00 69.69 90 LYS A O 1
ATOM 711 N N . GLU A 1 91 ? -11.733 3.378 29.604 1.00 66.88 91 GLU A N 1
ATOM 712 C CA . GLU A 1 91 ? -10.845 3.570 30.762 1.00 66.88 91 GLU A CA 1
ATOM 713 C C . GLU A 1 91 ? -10.157 4.943 30.792 1.00 66.88 91 GLU A C 1
ATOM 715 O O . GLU A 1 91 ? -9.879 5.452 31.867 1.00 66.88 91 GLU A O 1
ATOM 720 N N . LEU A 1 92 ? -9.892 5.564 29.637 1.00 64.62 92 LEU A N 1
ATOM 721 C CA . LEU A 1 92 ? -9.240 6.883 29.570 1.00 64.62 92 LEU A CA 1
ATOM 722 C C . LEU A 1 92 ? -10.194 8.076 29.758 1.00 64.62 92 LEU A C 1
ATOM 724 O O . LEU A 1 92 ? -9.725 9.194 29.960 1.00 64.62 92 LEU A O 1
ATOM 728 N N . ILE A 1 93 ? -11.505 7.870 29.595 1.00 64.81 93 ILE A N 1
ATOM 729 C C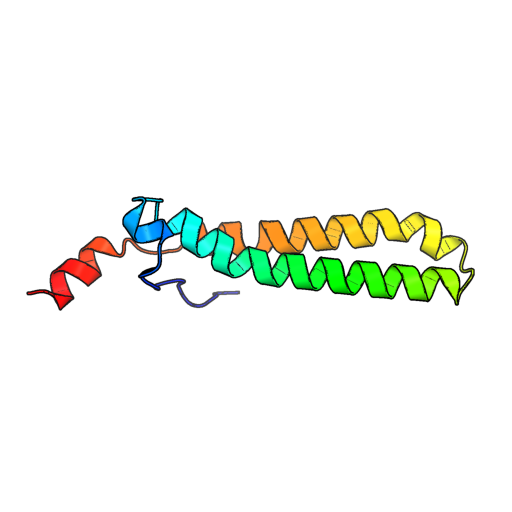A . ILE A 1 93 ? -12.534 8.928 29.678 1.00 64.81 93 ILE A CA 1
ATOM 730 C C . ILE A 1 93 ? -13.304 8.867 31.018 1.00 64.81 93 ILE A C 1
ATOM 732 O O . ILE A 1 93 ? -14.073 9.782 31.316 1.00 64.81 93 ILE A O 1
ATOM 736 N N . GLN A 1 94 ? -13.096 7.821 31.827 1.00 44.28 94 GLN A N 1
ATOM 737 C CA . GLN A 1 94 ? -13.514 7.764 33.237 1.00 44.28 94 GLN A CA 1
ATOM 738 C C . GLN A 1 94 ? -12.490 8.447 34.145 1.00 44.28 94 GLN A C 1
ATOM 740 O O . GLN A 1 94 ? -12.943 9.039 35.149 1.00 44.28 94 GLN A O 1
#